Protein AF-A0A8T5R3A0-F1 (afdb_monomer)

Foldseek 3Di:
DQDDPDVVCVVVDDPLVSVLVVVVVPVVQLPDPLNVVLVVLNVVLVVLVVVLVVLVVLLVVLVVLVVVLVVVVVVPDCPPVNVVSVVVNVVSVVVNVVSVVVNVVSVVVSVVSSVVSVVSGVVVVVVVVVVVVVVVCVVVVVVVVVVVVVVVVVVVVVVVVVVVVVPD

Mean predicted aligned error: 14.63 Å

Sequence (168 aa):
MYPYTNWLKWIIKPRQKHLVDALERRPEAFRGKQGEVLQERLNGIDAMLKVRATLLVLLSFSLVAAIALWVVDFLGGFPTLAALIREVRNWTTGTAGVLSALYFFTLRTLRQLEIDALLLLPSHRSHWEALQGEGSRTTEDRRKEREREAQARHKARAAKKAGATFRS

Radius of gyration: 33.68 Å; Cα contacts (8 Å, |Δi|>4): 72; chains: 1; bounding box: 51×33×120 Å

Structure (mmCIF, N/CA/C/O backbone):
data_AF-A0A8T5R3A0-F1
#
_entry.id   AF-A0A8T5R3A0-F1
#
loop_
_atom_site.group_PDB
_atom_site.id
_atom_site.type_symbol
_atom_site.label_atom_id
_atom_site.label_alt_id
_atom_site.label_comp_id
_atom_site.label_asym_id
_atom_site.label_entity_id
_atom_site.label_seq_id
_atom_site.pdbx_PDB_ins_code
_atom_site.Cartn_x
_atom_site.Cartn_y
_atom_site.Cartn_z
_atom_site.occupancy
_atom_site.B_iso_or_equiv
_atom_site.auth_seq_id
_atom_site.auth_comp_id
_atom_site.auth_asym_id
_atom_site.auth_atom_id
_atom_site.pdbx_PDB_model_num
ATOM 1 N N . MET A 1 1 ? -8.865 -19.837 12.706 1.00 41.91 1 MET A N 1
ATOM 2 C CA . MET A 1 1 ? -8.244 -20.151 11.400 1.00 41.91 1 MET A CA 1
ATOM 3 C C . MET A 1 1 ? -8.363 -18.929 10.497 1.00 41.91 1 MET A C 1
ATOM 5 O O . MET A 1 1 ? -9.474 -18.458 10.290 1.00 41.91 1 MET A O 1
ATOM 9 N N . TYR A 1 2 ? -7.234 -18.359 10.060 1.00 39.88 2 TYR A N 1
ATOM 10 C CA . TYR A 1 2 ? -7.190 -17.207 9.140 1.00 39.88 2 TYR A CA 1
ATOM 11 C C . TYR A 1 2 ? -7.809 -17.579 7.771 1.00 39.88 2 TYR A C 1
ATOM 13 O O . TYR A 1 2 ? -7.771 -18.751 7.402 1.00 39.88 2 TYR A O 1
ATOM 21 N N . PRO A 1 3 ? -8.388 -16.641 6.997 1.00 52.72 3 PRO A N 1
ATOM 22 C CA . PRO A 1 3 ? -9.511 -16.943 6.105 1.00 52.72 3 PRO A CA 1
ATOM 23 C C . PRO A 1 3 ? -9.156 -17.531 4.725 1.00 52.72 3 PRO A C 1
ATOM 25 O O . PRO A 1 3 ? -9.967 -17.417 3.798 1.00 52.72 3 PRO A O 1
ATOM 28 N N . TYR A 1 4 ? -7.977 -18.134 4.551 1.00 52.72 4 TYR A N 1
ATOM 29 C CA . TYR A 1 4 ? -7.505 -18.591 3.242 1.00 52.72 4 TYR A CA 1
ATOM 30 C C . TYR A 1 4 ? -7.073 -20.050 3.257 1.00 52.72 4 TYR A C 1
ATOM 32 O O . TYR A 1 4 ? -6.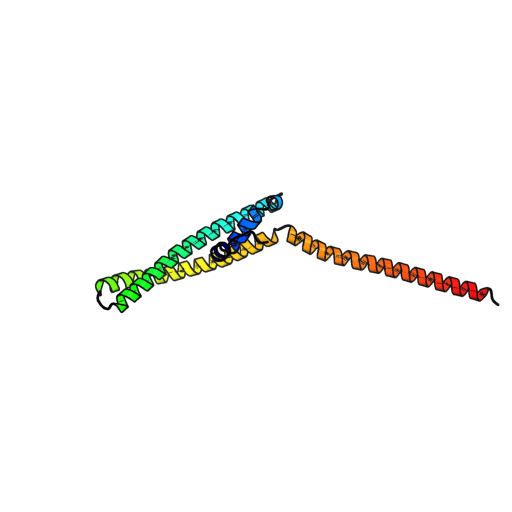138 -20.435 3.946 1.00 52.72 4 TYR A O 1
ATOM 40 N N . THR A 1 5 ? -7.734 -20.838 2.417 1.00 55.12 5 THR A N 1
ATOM 41 C CA . THR A 1 5 ? -7.466 -22.256 2.158 1.00 55.12 5 THR A CA 1
ATOM 42 C C . THR A 1 5 ? -6.182 -22.514 1.362 1.00 55.12 5 THR A C 1
ATOM 44 O O . THR A 1 5 ? -5.821 -23.668 1.172 1.00 55.12 5 THR A O 1
ATOM 47 N N . ASN A 1 6 ? -5.484 -21.478 0.874 1.00 60.72 6 ASN A N 1
ATOM 48 C CA . ASN A 1 6 ? -4.343 -21.641 -0.027 1.00 60.72 6 ASN A CA 1
ATOM 49 C C . ASN A 1 6 ? -3.211 -20.648 0.301 1.00 60.72 6 ASN A C 1
ATOM 51 O O . ASN A 1 6 ? -3.403 -19.431 0.230 1.00 60.72 6 ASN A O 1
ATOM 55 N N . TRP A 1 7 ? -2.036 -21.176 0.654 1.00 65.81 7 TRP A N 1
ATOM 56 C CA . TRP A 1 7 ? -0.863 -20.425 1.125 1.00 65.81 7 TRP A CA 1
ATOM 57 C C . TRP A 1 7 ? -0.328 -19.420 0.090 1.00 65.81 7 TRP A C 1
ATOM 59 O O . TRP A 1 7 ? 0.086 -18.320 0.450 1.00 65.81 7 TRP A O 1
ATOM 69 N N . LEU A 1 8 ? -0.433 -19.737 -1.206 1.00 68.00 8 LEU A N 1
ATOM 70 C CA . LEU A 1 8 ? -0.025 -18.845 -2.299 1.00 68.00 8 LEU A CA 1
ATOM 71 C C . LEU A 1 8 ? -0.811 -17.530 -2.304 1.00 68.00 8 LEU A C 1
ATOM 73 O O . LEU A 1 8 ? -0.238 -16.455 -2.471 1.00 68.00 8 LEU A O 1
ATOM 77 N N . LYS A 1 9 ? -2.126 -17.591 -2.054 1.00 63.12 9 LYS A N 1
ATOM 78 C CA . LYS A 1 9 ? -2.958 -16.381 -1.949 1.00 63.12 9 LYS A CA 1
ATOM 79 C C . LYS A 1 9 ? -2.549 -15.518 -0.759 1.00 63.12 9 LYS A C 1
ATOM 81 O O . LYS A 1 9 ? -2.808 -14.319 -0.774 1.00 63.12 9 LYS A O 1
ATOM 86 N N . TRP A 1 10 ? -1.920 -16.113 0.253 1.00 62.06 10 TRP A N 1
ATOM 87 C CA . TRP A 1 10 ? -1.426 -15.398 1.421 1.00 62.06 10 TRP A CA 1
ATOM 88 C C . TRP A 1 10 ? -0.177 -14.575 1.105 1.00 62.06 10 TRP A C 1
ATOM 90 O O . TRP A 1 10 ? -0.107 -13.418 1.507 1.00 62.06 10 TRP A O 1
ATOM 100 N N . ILE A 1 11 ? 0.747 -15.137 0.321 1.00 65.50 11 ILE A N 1
ATOM 101 C CA . ILE A 1 11 ? 1.991 -14.468 -0.092 1.00 65.50 11 ILE A CA 1
ATOM 102 C C . ILE A 1 11 ? 1.723 -13.368 -1.120 1.00 65.50 11 ILE A C 1
ATOM 104 O O . ILE A 1 11 ? 2.308 -12.291 -1.045 1.00 65.50 11 ILE A O 1
ATOM 108 N N . ILE A 1 12 ? 0.829 -13.628 -2.076 1.00 70.69 12 ILE A N 1
ATOM 109 C CA . ILE A 1 12 ? 0.562 -12.694 -3.177 1.00 70.69 12 ILE A CA 1
ATOM 110 C C . ILE A 1 12 ? -0.252 -11.484 -2.694 1.00 70.69 12 ILE A C 1
ATOM 112 O O . ILE A 1 12 ? -0.078 -10.373 -3.196 1.00 70.69 12 ILE A O 1
ATOM 116 N N . LYS A 1 13 ? -1.150 -11.669 -1.716 1.00 75.69 13 LYS A N 1
ATOM 117 C CA . LYS A 1 13 ? -1.975 -10.571 -1.205 1.00 75.69 13 LYS A CA 1
ATOM 118 C C . LYS A 1 13 ? -1.224 -9.747 -0.149 1.00 75.69 13 LYS A C 1
ATOM 120 O O . LYS A 1 13 ? -0.707 -10.312 0.815 1.00 75.69 13 LYS A O 1
ATOM 125 N N . PRO A 1 14 ? -1.244 -8.406 -0.247 1.00 78.62 14 PRO A N 1
ATOM 126 C CA . PRO A 1 14 ? -0.722 -7.535 0.799 1.00 78.62 14 PRO A CA 1
ATOM 127 C C . PRO A 1 14 ? -1.417 -7.773 2.143 1.00 78.62 14 PRO A C 1
ATOM 129 O O . PRO A 1 14 ? -2.635 -7.951 2.192 1.00 78.62 14 PRO A O 1
ATOM 132 N N . ARG A 1 15 ? -0.662 -7.670 3.245 1.00 78.81 15 ARG A N 1
ATOM 133 C CA . ARG A 1 15 ? -1.172 -7.755 4.627 1.00 78.81 15 ARG A CA 1
ATOM 134 C C . ARG A 1 15 ? -2.428 -6.909 4.860 1.00 78.81 15 ARG A C 1
ATOM 136 O O . ARG A 1 15 ? -3.381 -7.386 5.465 1.00 78.81 15 ARG A O 1
ATOM 143 N N . GLN A 1 16 ? -2.462 -5.690 4.330 1.00 82.12 16 GLN A N 1
ATOM 144 C CA . GLN A 1 16 ? -3.600 -4.784 4.489 1.00 82.12 16 GLN A CA 1
ATOM 145 C C . GLN A 1 16 ? -4.862 -5.301 3.787 1.00 82.12 16 GLN A C 1
ATOM 147 O O . GLN A 1 16 ? -5.961 -5.118 4.300 1.00 82.12 16 GLN A O 1
ATOM 152 N N . LYS A 1 17 ? -4.725 -6.006 2.654 1.00 82.25 17 LYS A N 1
ATOM 153 C CA . LYS A 1 17 ? -5.873 -6.620 1.973 1.00 82.25 17 LYS A CA 1
ATOM 154 C C . LYS A 1 17 ? -6.430 -7.791 2.779 1.00 82.25 17 LYS A C 1
ATOM 156 O O . LYS A 1 17 ? -7.638 -7.976 2.827 1.00 82.25 17 LYS A O 1
ATOM 161 N N . HIS A 1 18 ? -5.567 -8.535 3.476 1.00 80.94 18 HIS A N 1
ATOM 162 C CA . HIS A 1 18 ? -6.015 -9.572 4.412 1.00 80.94 18 HIS A CA 1
ATOM 163 C C . HIS A 1 18 ? -6.839 -8.996 5.564 1.00 80.94 18 HIS A C 1
ATOM 165 O O . HIS A 1 18 ? -7.808 -9.630 5.970 1.00 80.94 18 HIS A O 1
ATOM 171 N N . LEU A 1 19 ? -6.481 -7.807 6.062 1.00 80.44 19 LEU A N 1
ATOM 172 C CA . LEU A 1 19 ? -7.255 -7.109 7.090 1.00 80.44 19 LEU A CA 1
ATOM 173 C C . LEU A 1 19 ? -8.634 -6.688 6.566 1.00 80.44 19 LEU A C 1
ATOM 175 O O . LEU A 1 19 ? -9.635 -6.995 7.207 1.00 80.44 19 LEU A O 1
ATOM 179 N N . VAL A 1 20 ? -8.688 -6.045 5.394 1.00 84.12 20 VAL A N 1
ATOM 180 C CA . VAL A 1 20 ? -9.951 -5.630 4.754 1.00 84.12 20 VAL A CA 1
ATOM 181 C C . VAL A 1 20 ? -10.867 -6.837 4.546 1.00 84.12 20 VAL A C 1
ATOM 183 O O . VAL A 1 20 ? -11.979 -6.860 5.066 1.00 84.12 20 VAL A O 1
ATOM 186 N N . ASP A 1 21 ? -10.362 -7.892 3.902 1.00 82.12 21 ASP A N 1
ATOM 187 C CA . ASP A 1 21 ? -11.144 -9.093 3.592 1.00 82.12 21 ASP A CA 1
ATOM 188 C C . ASP A 1 21 ? -11.597 -9.846 4.868 1.00 82.12 21 ASP A C 1
ATOM 190 O O . ASP A 1 21 ? -12.585 -10.583 4.845 1.00 82.12 21 ASP A O 1
ATOM 194 N N . ALA A 1 22 ? -10.874 -9.712 5.989 1.00 78.88 22 ALA A N 1
ATOM 195 C CA . ALA A 1 22 ? -11.266 -10.291 7.275 1.00 78.88 22 ALA A CA 1
ATOM 196 C C . ALA A 1 22 ? -12.365 -9.478 7.974 1.00 78.88 22 ALA A C 1
ATOM 198 O O . ALA A 1 22 ? -13.224 -10.065 8.637 1.00 78.88 22 ALA A O 1
ATOM 199 N N . LEU A 1 23 ? -12.342 -8.152 7.826 1.00 78.81 23 LEU A N 1
ATOM 200 C CA . LEU A 1 23 ? -13.324 -7.248 8.418 1.00 78.81 23 LEU A CA 1
ATOM 201 C C . LEU A 1 23 ? -14.630 -7.222 7.629 1.00 78.81 23 LEU A C 1
ATOM 203 O O . LEU A 1 23 ? -15.685 -7.298 8.246 1.00 78.81 23 LEU A O 1
ATOM 207 N N . GLU A 1 24 ? -14.582 -7.257 6.296 1.00 80.44 24 GLU A N 1
ATOM 208 C CA . GLU A 1 24 ? -15.777 -7.381 5.443 1.00 80.44 24 GLU A CA 1
ATOM 209 C C . GLU A 1 24 ? -16.622 -8.622 5.781 1.00 80.44 24 GLU A C 1
ATOM 211 O O . GLU A 1 24 ? -17.847 -8.592 5.696 1.00 80.44 24 GLU A O 1
ATOM 216 N N . ARG A 1 25 ? -15.993 -9.713 6.241 1.00 79.75 25 ARG A N 1
ATOM 217 C CA . ARG A 1 25 ? -16.695 -10.938 6.674 1.00 79.75 25 ARG A CA 1
ATOM 218 C C . ARG A 1 25 ? -17.390 -10.811 8.033 1.00 79.75 25 ARG A C 1
ATOM 220 O O . ARG A 1 25 ? -18.053 -11.754 8.458 1.00 79.75 25 ARG A O 1
ATOM 227 N N . ARG A 1 26 ? -17.223 -9.690 8.740 1.00 75.44 26 ARG A N 1
ATOM 228 C CA . ARG A 1 26 ? -17.815 -9.421 10.056 1.00 75.44 26 ARG A CA 1
ATOM 229 C C . ARG A 1 26 ? -18.686 -8.161 9.989 1.00 75.44 26 ARG A C 1
ATOM 231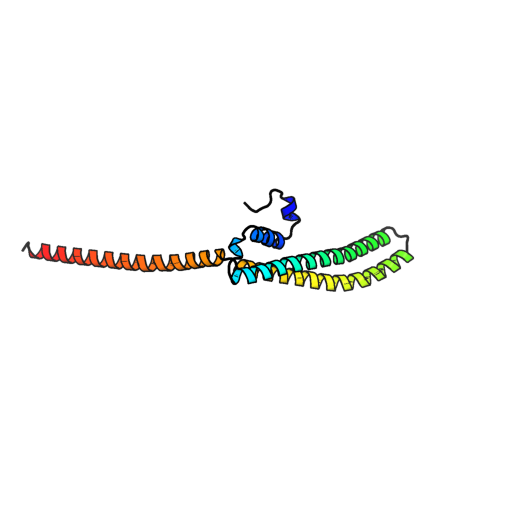 O O . ARG A 1 26 ? -18.275 -7.120 10.499 1.00 75.44 26 ARG A O 1
ATOM 238 N N . PRO A 1 27 ? -19.907 -8.243 9.427 1.00 71.50 27 PRO A N 1
ATOM 239 C CA . PRO A 1 27 ? -20.797 -7.085 9.280 1.00 71.50 27 PRO A CA 1
ATOM 240 C C . PRO A 1 27 ? -21.147 -6.419 10.622 1.00 71.50 27 PRO A C 1
ATOM 242 O O . PRO A 1 27 ? -21.457 -5.234 10.678 1.00 71.50 27 PRO A O 1
ATOM 245 N N . GLU A 1 28 ? -21.046 -7.159 11.726 1.00 74.44 28 GLU A N 1
ATOM 246 C CA . GLU A 1 28 ? -21.285 -6.651 13.079 1.00 74.44 28 GLU A CA 1
ATOM 247 C C . GLU A 1 28 ? -20.252 -5.609 13.533 1.00 74.44 28 GLU A C 1
ATOM 249 O O . GLU A 1 28 ? -20.579 -4.747 14.345 1.00 74.44 28 GLU A O 1
ATOM 254 N N . ALA A 1 29 ? -19.036 -5.630 12.968 1.00 67.88 29 ALA A N 1
ATOM 255 C CA . ALA A 1 29 ? -17.992 -4.644 13.252 1.00 67.88 29 ALA A CA 1
ATOM 256 C C . ALA A 1 29 ? -18.311 -3.244 12.691 1.00 67.88 29 ALA A C 1
ATOM 258 O O . ALA A 1 29 ? -17.679 -2.272 13.096 1.00 67.88 29 ALA A O 1
ATOM 259 N N . PHE A 1 30 ? -19.294 -3.134 11.789 1.00 72.88 30 PHE A N 1
ATOM 260 C CA . PHE A 1 30 ? -19.688 -1.883 11.134 1.00 72.88 30 PHE A CA 1
ATOM 261 C C . PHE A 1 30 ? -20.962 -1.249 11.715 1.00 72.88 30 PHE A C 1
ATOM 263 O O . PHE A 1 30 ? -21.490 -0.298 11.145 1.00 72.88 30 PHE A O 1
ATOM 270 N N . ARG A 1 31 ? -21.490 -1.743 12.843 1.00 72.88 31 ARG A N 1
ATOM 271 C CA . ARG A 1 31 ? -22.699 -1.164 13.456 1.00 72.88 31 ARG A CA 1
ATOM 272 C C . ARG A 1 31 ? -22.376 0.089 14.284 1.00 72.88 31 ARG A C 1
ATOM 274 O O . ARG A 1 31 ? -21.510 0.065 15.154 1.00 72.88 31 ARG A O 1
ATOM 281 N N . GLY A 1 32 ? -23.136 1.164 14.061 1.00 77.38 32 GLY A N 1
ATOM 282 C CA . GLY A 1 32 ? -23.037 2.436 14.793 1.00 77.38 32 GLY A CA 1
ATOM 283 C C . GLY A 1 32 ? -22.019 3.425 14.206 1.00 77.38 32 GLY A C 1
ATOM 284 O O . GLY A 1 32 ? -21.336 3.126 13.233 1.00 77.38 32 GLY A O 1
ATOM 285 N N . LYS A 1 33 ? -21.883 4.610 14.825 1.00 77.25 33 LYS A N 1
ATOM 286 C CA . LYS A 1 33 ? -21.019 5.710 14.332 1.00 77.25 33 LYS A CA 1
ATOM 287 C C . LYS A 1 33 ? -19.544 5.320 14.145 1.00 77.25 33 LYS A C 1
ATOM 289 O O . LYS A 1 33 ? -18.863 5.866 13.289 1.00 77.25 33 LYS A O 1
ATOM 294 N N . GLN A 1 34 ? -19.036 4.380 14.944 1.00 76.50 34 GLN A N 1
ATOM 295 C CA . GLN A 1 34 ? -17.660 3.878 14.807 1.00 76.50 34 GLN A CA 1
ATOM 296 C C . GLN A 1 34 ? -17.485 2.982 13.574 1.00 76.50 34 GLN A C 1
ATOM 298 O O . GLN A 1 34 ? -16.404 2.953 12.990 1.00 76.50 34 GLN A O 1
ATOM 303 N N . GLY A 1 35 ? -18.549 2.291 13.158 1.00 79.88 35 GLY A N 1
ATOM 304 C CA . GLY A 1 35 ? -18.559 1.455 11.966 1.00 79.88 35 GLY A CA 1
ATOM 305 C C . GLY A 1 35 ? -18.454 2.256 10.672 1.00 79.88 35 GLY A C 1
ATOM 306 O O . GLY A 1 35 ? -17.717 1.852 9.778 1.00 79.88 35 GLY A O 1
ATOM 307 N N . GLU A 1 36 ? -19.101 3.423 10.603 1.00 82.31 36 GLU A N 1
ATOM 308 C CA . GLU A 1 36 ? -18.986 4.347 9.461 1.00 82.31 36 GLU A CA 1
ATOM 309 C C . GLU A 1 36 ? -17.540 4.836 9.283 1.00 82.31 36 GLU A C 1
ATOM 311 O O . GLU A 1 36 ? -16.980 4.749 8.190 1.00 82.31 36 GLU A O 1
ATOM 316 N N . VAL A 1 37 ? -16.892 5.257 10.378 1.00 83.94 37 VAL A N 1
ATOM 317 C CA . VAL A 1 37 ? -15.479 5.680 10.361 1.00 83.94 37 VAL A CA 1
ATOM 318 C C . VAL A 1 37 ? -14.563 4.514 9.981 1.00 83.94 37 VAL A C 1
ATOM 320 O O . VAL A 1 37 ? -13.640 4.684 9.184 1.00 83.94 37 VAL A O 1
ATOM 323 N N . LEU A 1 38 ? -14.812 3.314 10.514 1.00 84.69 38 LEU A N 1
ATOM 324 C CA . LEU A 1 38 ? -14.053 2.117 10.152 1.00 84.69 38 LEU A CA 1
ATOM 325 C C . LEU A 1 38 ? -14.192 1.806 8.655 1.00 84.69 38 LEU A C 1
ATOM 327 O O . LEU A 1 38 ? -13.193 1.524 7.997 1.00 84.69 38 LEU A O 1
ATOM 331 N N . GLN A 1 39 ? -15.400 1.904 8.101 1.00 86.12 39 GLN A N 1
ATOM 332 C CA . GLN A 1 39 ? -15.656 1.675 6.682 1.00 86.12 39 GLN A CA 1
ATOM 333 C C . GLN A 1 39 ? -14.931 2.696 5.796 1.00 86.12 39 GLN A C 1
ATOM 335 O O . GLN A 1 39 ? -14.299 2.311 4.813 1.00 86.12 39 GLN A O 1
ATOM 340 N N . GLU A 1 40 ? -14.937 3.977 6.169 1.00 86.94 40 GLU A N 1
ATOM 341 C CA . GLU A 1 40 ? -14.175 5.014 5.466 1.00 86.94 40 GLU A CA 1
ATOM 342 C C . GLU A 1 40 ? -12.665 4.716 5.478 1.00 86.94 40 GLU A C 1
ATOM 344 O O . GLU A 1 40 ? -11.987 4.829 4.452 1.00 86.94 40 GLU A O 1
ATOM 349 N N . ARG A 1 41 ? -12.130 4.246 6.613 1.00 86.00 41 ARG A N 1
ATOM 350 C CA . ARG A 1 41 ? -10.720 3.840 6.725 1.00 86.00 41 ARG A CA 1
ATOM 351 C C . ARG A 1 41 ? -10.394 2.621 5.863 1.00 86.00 41 ARG A C 1
ATOM 353 O O . ARG A 1 41 ? -9.357 2.630 5.202 1.00 86.00 41 ARG A O 1
ATOM 360 N N . LEU A 1 42 ? -11.264 1.610 5.809 1.00 87.00 42 LEU A N 1
ATOM 361 C CA . LEU A 1 42 ? -11.068 0.447 4.930 1.00 87.00 42 LEU A CA 1
ATOM 362 C C . LEU A 1 42 ? -11.118 0.828 3.447 1.00 87.00 42 LEU A C 1
ATOM 364 O O . LEU A 1 42 ? -10.275 0.364 2.678 1.00 87.00 42 LEU A O 1
ATOM 368 N N . ASN A 1 43 ? -12.023 1.728 3.058 1.00 88.50 43 ASN A N 1
ATOM 369 C CA . ASN A 1 43 ? -12.062 2.277 1.702 1.00 88.50 43 ASN A CA 1
ATOM 370 C C . ASN A 1 43 ? -10.766 3.031 1.369 1.00 88.50 43 ASN A C 1
ATOM 372 O O . ASN A 1 43 ? -10.212 2.868 0.280 1.00 88.50 43 ASN A O 1
ATOM 376 N N . GLY A 1 44 ? -10.235 3.799 2.327 1.00 87.75 44 GLY A N 1
ATOM 377 C CA . GLY A 1 44 ? -8.931 4.452 2.208 1.00 87.75 44 GLY A CA 1
ATOM 378 C C . GLY A 1 44 ? -7.779 3.458 2.023 1.00 87.75 44 GLY A C 1
ATOM 379 O O . GLY A 1 44 ? -6.907 3.675 1.180 1.00 87.75 44 GLY A O 1
ATOM 380 N N . ILE A 1 45 ? -7.792 2.336 2.751 1.00 88.62 45 ILE A N 1
ATOM 381 C CA . ILE A 1 45 ? -6.814 1.251 2.578 1.00 88.62 45 ILE A CA 1
ATOM 382 C C . ILE A 1 45 ? -6.918 0.646 1.173 1.00 88.62 45 ILE A C 1
ATOM 384 O O . ILE A 1 45 ? -5.891 0.488 0.513 1.00 88.62 45 ILE A O 1
ATOM 388 N N . ASP A 1 46 ? -8.122 0.332 0.686 1.00 88.19 46 ASP A N 1
ATOM 389 C CA . ASP A 1 46 ? -8.308 -0.261 -0.646 1.00 88.19 46 ASP A CA 1
ATOM 390 C C . ASP A 1 46 ? -7.864 0.697 -1.766 1.00 88.19 46 ASP A C 1
ATOM 392 O O . ASP A 1 46 ? -7.163 0.291 -2.698 1.00 88.19 46 ASP A O 1
ATOM 396 N N . ALA A 1 47 ? -8.173 1.991 -1.640 1.00 89.50 47 ALA A N 1
ATOM 397 C CA . ALA A 1 47 ? -7.694 3.024 -2.557 1.00 89.50 47 ALA A CA 1
ATOM 398 C C . ALA A 1 47 ? -6.159 3.118 -2.564 1.00 89.50 47 ALA A C 1
ATOM 400 O O . ALA A 1 47 ? -5.535 3.097 -3.626 1.00 89.50 47 ALA A O 1
ATOM 401 N N . MET A 1 48 ? -5.526 3.145 -1.390 1.00 89.25 48 MET A N 1
ATOM 402 C CA . MET A 1 48 ? -4.066 3.215 -1.281 1.00 89.25 48 MET A CA 1
ATOM 403 C C . MET A 1 48 ? -3.373 1.936 -1.766 1.00 89.25 48 MET A C 1
ATOM 405 O O . MET A 1 48 ? -2.266 2.002 -2.299 1.00 89.25 48 MET A O 1
ATOM 409 N N . LEU A 1 49 ? -4.018 0.772 -1.650 1.00 87.69 49 LEU A N 1
ATOM 410 C CA . LEU A 1 49 ? -3.526 -0.468 -2.251 1.00 87.69 49 LEU A CA 1
ATOM 411 C C . LEU A 1 49 ? -3.538 -0.406 -3.783 1.00 87.69 49 LEU A C 1
ATOM 413 O O . LEU A 1 49 ? -2.581 -0.871 -4.403 1.00 87.69 49 LEU A O 1
ATOM 417 N N . LYS A 1 50 ? -4.561 0.210 -4.392 1.00 89.69 50 LYS A N 1
ATOM 418 C CA . LYS A 1 50 ? -4.595 0.461 -5.845 1.00 89.69 50 LYS A CA 1
ATOM 419 C C . LYS A 1 50 ? -3.479 1.415 -6.261 1.00 89.69 50 LYS A C 1
ATOM 421 O O . LYS A 1 50 ? -2.732 1.095 -7.178 1.00 89.69 50 LYS A O 1
ATOM 426 N N . VAL A 1 51 ? -3.292 2.520 -5.533 1.00 90.06 51 VAL A N 1
ATOM 427 C CA . VAL A 1 51 ? -2.179 3.461 -5.769 1.00 90.06 51 VAL A CA 1
ATOM 428 C C . VAL A 1 51 ? -0.831 2.745 -5.683 1.00 90.06 51 VAL A C 1
ATOM 430 O O . VAL A 1 51 ? -0.003 2.877 -6.582 1.00 90.06 51 VAL A O 1
ATOM 433 N N . ARG A 1 52 ? -0.623 1.922 -4.648 1.00 88.31 52 ARG A N 1
ATOM 434 C CA . ARG A 1 52 ? 0.595 1.119 -4.489 1.00 88.31 52 ARG A CA 1
ATOM 435 C C . ARG A 1 52 ? 0.827 0.185 -5.680 1.00 88.31 52 ARG A C 1
ATOM 437 O O . ARG A 1 52 ? 1.961 0.078 -6.142 1.00 88.31 52 ARG A O 1
ATOM 444 N N . ALA A 1 53 ? -0.214 -0.499 -6.154 1.00 87.38 53 ALA A N 1
ATOM 445 C CA . ALA A 1 53 ? -0.116 -1.388 -7.310 1.00 87.38 53 ALA A CA 1
ATOM 446 C C . ALA A 1 53 ? 0.269 -0.612 -8.578 1.00 87.38 53 ALA A C 1
ATOM 448 O O . ALA A 1 53 ? 1.190 -1.021 -9.281 1.00 87.38 53 ALA A O 1
ATOM 449 N N . THR A 1 54 ? -0.352 0.545 -8.820 1.00 88.44 54 THR A N 1
ATOM 450 C CA . THR A 1 54 ? -0.003 1.428 -9.942 1.00 88.44 54 THR A CA 1
ATOM 451 C C . THR A 1 54 ? 1.453 1.889 -9.865 1.00 88.44 54 THR A C 1
ATOM 453 O O . THR A 1 54 ? 2.173 1.805 -10.856 1.00 88.44 54 THR A O 1
ATOM 456 N N . LEU A 1 55 ? 1.927 2.308 -8.686 1.00 87.88 55 LEU A N 1
ATOM 457 C CA . LEU A 1 55 ? 3.324 2.706 -8.489 1.00 87.88 55 LEU A CA 1
ATOM 458 C C . LEU A 1 55 ? 4.302 1.553 -8.750 1.00 87.88 55 LEU A C 1
ATOM 460 O O . LEU A 1 55 ? 5.338 1.772 -9.370 1.00 87.88 55 LEU A O 1
ATOM 464 N N . LEU A 1 56 ? 3.974 0.325 -8.332 1.00 87.06 56 LEU A N 1
ATOM 465 C CA . LEU A 1 56 ? 4.793 -0.858 -8.628 1.00 87.06 56 LEU A CA 1
ATOM 466 C C . LEU A 1 56 ? 4.869 -1.150 -10.125 1.00 87.06 56 LEU A C 1
ATOM 468 O O . LEU A 1 56 ? 5.948 -1.465 -10.623 1.00 87.06 56 LEU A O 1
ATOM 472 N N . VAL A 1 57 ? 3.751 -1.029 -10.842 1.00 87.38 57 VAL A N 1
ATOM 473 C CA . VAL A 1 57 ? 3.726 -1.194 -12.301 1.00 87.38 57 VAL A CA 1
ATOM 474 C C . VAL A 1 57 ? 4.627 -0.151 -12.963 1.00 87.38 57 VAL A C 1
ATOM 476 O O . VAL A 1 57 ? 5.483 -0.512 -13.767 1.00 87.38 57 VAL A O 1
ATOM 479 N N . LEU A 1 58 ? 4.515 1.121 -12.565 1.00 85.69 58 LEU A N 1
ATOM 480 C CA . LEU A 1 58 ? 5.364 2.198 -13.086 1.00 85.69 58 LEU A CA 1
ATOM 481 C C . LEU A 1 58 ? 6.854 1.969 -12.786 1.00 85.69 58 LEU A C 1
ATOM 483 O O . LEU A 1 58 ? 7.684 2.089 -13.683 1.00 85.69 58 LEU A O 1
ATOM 487 N N . LEU A 1 59 ? 7.201 1.570 -11.559 1.00 85.19 59 LEU A N 1
ATOM 488 C CA . LEU A 1 59 ? 8.581 1.237 -11.181 1.00 85.19 59 LEU A CA 1
ATOM 489 C C . LEU A 1 59 ? 9.127 0.026 -11.951 1.00 85.19 59 LEU A C 1
ATOM 491 O O . LEU A 1 59 ? 10.316 -0.018 -12.271 1.00 85.19 59 LEU A O 1
ATOM 495 N N . SER A 1 60 ? 8.269 -0.940 -12.284 1.00 86.06 60 SER A N 1
ATOM 496 C CA . SER A 1 60 ? 8.664 -2.119 -13.061 1.00 86.06 60 SER A CA 1
ATOM 497 C C . SER A 1 60 ? 9.092 -1.746 -14.481 1.00 86.06 60 SER A C 1
ATOM 499 O O . SER A 1 60 ? 10.035 -2.343 -14.991 1.00 86.06 60 SER A O 1
ATOM 501 N N . PHE A 1 61 ? 8.487 -0.724 -15.102 1.00 81.75 61 PHE A N 1
ATOM 502 C CA . PHE A 1 61 ? 8.944 -0.225 -16.405 1.00 81.75 61 PHE A CA 1
ATOM 503 C C . PHE A 1 61 ? 10.372 0.329 -16.344 1.00 81.75 61 PHE A C 1
ATOM 505 O O . PHE A 1 61 ? 11.181 0.011 -17.215 1.00 81.75 61 PHE A O 1
ATOM 512 N N . SER A 1 62 ? 10.713 1.089 -15.297 1.00 78.00 62 SER A N 1
ATOM 513 C CA . SER A 1 62 ? 12.084 1.578 -15.093 1.00 78.00 62 SER A CA 1
ATOM 514 C C . SER A 1 62 ? 13.080 0.427 -14.924 1.00 78.00 62 SER A C 1
ATOM 516 O O . SER A 1 62 ? 14.178 0.473 -15.478 1.00 78.00 62 SER A O 1
ATOM 518 N N . LEU A 1 63 ? 12.695 -0.630 -14.200 1.00 81.75 63 LEU A N 1
ATOM 519 C CA . LEU A 1 63 ? 13.529 -1.823 -14.040 1.00 81.75 63 LEU A CA 1
ATOM 520 C C . LEU A 1 63 ? 13.738 -2.556 -15.372 1.00 81.75 63 LEU A C 1
ATOM 522 O O . LEU A 1 63 ? 14.867 -2.913 -15.701 1.00 81.75 63 LEU A O 1
ATOM 526 N N . VAL A 1 64 ? 12.675 -2.750 -16.158 1.00 83.81 64 VAL A N 1
ATOM 527 C CA . VAL A 1 64 ? 12.759 -3.386 -17.483 1.00 83.81 64 VAL A CA 1
ATOM 528 C C . VAL A 1 64 ? 13.657 -2.577 -18.419 1.00 83.81 64 VAL A C 1
ATOM 530 O O . VAL A 1 64 ? 14.498 -3.162 -19.096 1.00 83.81 64 VAL A O 1
ATOM 533 N N . ALA A 1 65 ? 13.552 -1.245 -18.415 1.00 78.44 65 ALA A N 1
ATOM 534 C CA . ALA A 1 65 ? 14.433 -0.378 -19.197 1.00 78.44 65 ALA A CA 1
ATOM 535 C C . ALA A 1 65 ? 15.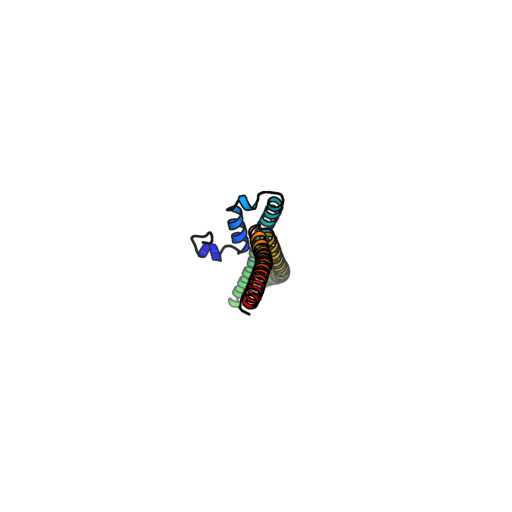908 -0.508 -18.770 1.00 78.44 65 ALA A C 1
ATOM 537 O O . ALA A 1 65 ? 16.795 -0.573 -19.621 1.00 78.44 65 ALA A O 1
ATOM 538 N N . ALA A 1 66 ? 16.178 -0.607 -17.463 1.00 79.12 66 ALA A N 1
ATOM 539 C CA . ALA A 1 66 ? 17.528 -0.822 -16.946 1.00 79.12 66 ALA A CA 1
ATOM 540 C C . ALA A 1 66 ? 18.106 -2.187 -17.365 1.00 79.12 66 ALA A C 1
ATOM 542 O O . ALA A 1 66 ? 19.264 -2.259 -17.776 1.00 79.12 66 ALA A O 1
ATOM 543 N N . ILE A 1 67 ? 17.298 -3.253 -17.315 1.00 84.19 67 ILE A N 1
ATOM 544 C CA . ILE A 1 67 ? 17.694 -4.592 -17.778 1.00 84.19 67 ILE A CA 1
ATOM 545 C C . ILE A 1 67 ? 17.942 -4.583 -19.289 1.00 84.19 67 ILE A C 1
ATOM 547 O O . ILE A 1 67 ? 18.947 -5.122 -19.742 1.00 84.19 67 ILE A O 1
ATOM 551 N N . ALA A 1 68 ? 17.070 -3.942 -20.071 1.00 81.81 68 ALA A N 1
ATOM 552 C CA . ALA A 1 68 ? 17.238 -3.826 -21.517 1.00 81.81 68 ALA A CA 1
ATOM 553 C C . ALA A 1 68 ? 18.550 -3.115 -21.882 1.00 81.81 68 ALA A C 1
ATOM 555 O O . ALA A 1 68 ? 19.257 -3.576 -22.775 1.00 81.81 68 ALA A O 1
ATOM 556 N N . LEU A 1 69 ? 18.918 -2.048 -21.158 1.00 76.69 69 LEU A N 1
ATOM 557 C CA . LEU A 1 69 ? 20.214 -1.392 -21.347 1.00 76.69 69 LEU A CA 1
ATOM 558 C C . LEU A 1 69 ? 21.372 -2.343 -21.058 1.00 76.69 69 LEU A C 1
ATOM 560 O O . LEU A 1 69 ? 22.292 -2.435 -21.861 1.00 76.69 69 LEU A O 1
ATOM 564 N N . TRP A 1 70 ? 21.308 -3.057 -19.933 1.00 82.50 70 TRP A N 1
ATOM 565 C CA . TRP A 1 70 ? 22.346 -4.008 -19.548 1.00 82.50 70 TRP A CA 1
ATOM 566 C C . TRP A 1 70 ? 22.539 -5.100 -20.609 1.00 82.50 70 TRP A C 1
ATOM 568 O O . TRP A 1 70 ? 23.671 -5.417 -20.958 1.00 82.50 70 TRP A O 1
ATOM 578 N N . VAL A 1 71 ? 21.447 -5.619 -21.184 1.00 84.06 71 VAL A N 1
ATOM 579 C CA . VAL A 1 71 ? 21.498 -6.599 -22.282 1.00 84.06 71 VAL A CA 1
ATOM 580 C C . VAL A 1 71 ? 22.130 -6.000 -23.542 1.00 84.06 71 VAL A C 1
ATOM 582 O O . VAL A 1 71 ? 22.949 -6.654 -24.183 1.00 84.06 71 VAL A O 1
ATOM 585 N N . VAL A 1 72 ? 21.783 -4.762 -23.900 1.00 81.81 72 VAL A N 1
ATOM 586 C CA . VAL A 1 72 ? 22.347 -4.085 -25.081 1.00 81.81 72 VAL A CA 1
ATOM 587 C C . VAL A 1 72 ? 23.834 -3.782 -24.906 1.00 81.81 72 VAL A C 1
ATOM 589 O O . VAL A 1 72 ? 24.605 -4.004 -25.840 1.00 81.81 72 VAL A O 1
ATOM 592 N N . ASP A 1 73 ? 24.244 -3.334 -23.717 1.00 79.31 73 ASP A N 1
ATOM 593 C CA . ASP A 1 73 ? 25.651 -3.114 -23.374 1.00 79.31 73 ASP A CA 1
ATOM 594 C C . ASP A 1 73 ? 26.434 -4.444 -23.388 1.00 79.31 73 ASP A C 1
ATOM 596 O O . ASP A 1 73 ? 27.563 -4.484 -23.875 1.00 79.31 73 ASP A O 1
ATOM 600 N N . PHE A 1 74 ? 25.831 -5.547 -22.923 1.00 82.88 74 PHE A N 1
ATOM 601 C CA . PHE A 1 74 ? 26.449 -6.880 -22.917 1.00 82.88 74 PHE A CA 1
ATOM 602 C C . PHE A 1 74 ? 26.633 -7.470 -24.324 1.00 82.88 74 PHE A C 1
ATOM 604 O O . PHE A 1 74 ? 27.656 -8.091 -24.603 1.00 82.88 74 PHE A O 1
ATOM 611 N N . LEU A 1 75 ? 25.660 -7.277 -25.220 1.00 82.25 75 LEU A N 1
ATOM 612 C CA . LEU A 1 75 ? 25.694 -7.829 -26.580 1.00 82.25 75 LEU A CA 1
ATOM 613 C C . LEU A 1 75 ? 26.599 -7.049 -27.546 1.00 82.25 75 LEU A C 1
ATOM 615 O O . LEU A 1 75 ? 26.854 -7.540 -28.642 1.00 82.25 75 LEU A O 1
ATOM 619 N N . GLY A 1 76 ? 27.085 -5.862 -27.161 1.00 67.94 76 GLY A N 1
ATOM 620 C CA . GLY A 1 76 ? 28.176 -5.168 -27.850 1.00 67.94 76 GLY A CA 1
ATOM 621 C C . GLY A 1 76 ? 27.980 -5.007 -29.363 1.00 67.94 76 GLY A C 1
ATOM 622 O O . GLY A 1 76 ? 28.832 -5.438 -30.133 1.00 67.94 76 GLY A O 1
ATOM 623 N N . GLY A 1 77 ? 26.861 -4.420 -29.808 1.00 67.00 77 GLY A N 1
ATOM 624 C CA . GLY A 1 77 ? 26.574 -4.336 -31.252 1.00 67.00 77 GLY A CA 1
ATOM 625 C C . GLY A 1 77 ? 25.630 -3.234 -31.739 1.00 67.00 77 GLY A C 1
ATOM 626 O O . GLY A 1 77 ? 25.433 -3.113 -32.945 1.00 67.00 77 GLY A O 1
ATOM 627 N N . PHE A 1 78 ? 25.050 -2.407 -30.859 1.00 77.19 78 PHE A N 1
ATOM 628 C CA . PHE A 1 78 ? 24.004 -1.451 -31.257 1.00 77.19 78 PHE A CA 1
ATOM 629 C C . PHE A 1 78 ? 24.208 -0.050 -30.652 1.00 77.19 78 PHE A C 1
ATOM 631 O O . PHE A 1 78 ? 23.500 0.323 -29.714 1.00 77.19 78 PHE A O 1
ATOM 638 N N . PRO A 1 79 ? 25.144 0.764 -31.178 1.00 73.69 79 PRO A N 1
ATOM 639 C CA . PRO A 1 79 ? 25.460 2.083 -30.617 1.00 73.69 79 PRO A CA 1
ATOM 640 C C . PRO A 1 79 ? 24.262 3.046 -30.634 1.00 73.69 79 PRO A C 1
ATOM 642 O O . PRO A 1 79 ? 24.033 3.770 -29.667 1.00 73.69 79 PRO A O 1
ATOM 645 N N . THR A 1 80 ? 23.441 3.007 -31.687 1.00 75.31 80 THR A N 1
ATOM 646 C CA . THR A 1 80 ? 22.228 3.831 -31.811 1.00 75.31 80 THR A CA 1
ATOM 647 C C . THR A 1 80 ? 21.152 3.429 -30.798 1.00 75.31 80 THR A C 1
ATOM 649 O O . THR A 1 80 ? 20.481 4.285 -30.225 1.00 75.31 80 THR A O 1
ATOM 652 N N . LEU A 1 81 ? 21.014 2.125 -30.535 1.00 74.69 81 LEU A N 1
ATOM 653 C CA . LEU A 1 81 ? 20.058 1.590 -29.563 1.00 74.69 81 LEU A CA 1
ATOM 654 C C . LEU A 1 81 ?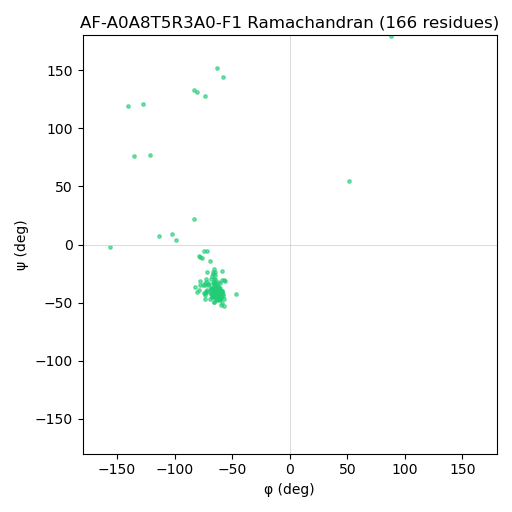 20.519 1.891 -28.128 1.00 74.69 81 LEU A C 1
ATOM 656 O O . LEU A 1 81 ? 19.717 2.303 -27.297 1.00 74.69 81 LEU A O 1
ATOM 660 N N . ALA A 1 82 ? 21.822 1.778 -27.855 1.00 70.31 82 ALA A N 1
ATOM 661 C CA . ALA A 1 82 ? 22.415 2.124 -26.565 1.00 70.31 82 ALA A CA 1
ATOM 662 C C . ALA A 1 82 ? 22.231 3.613 -26.217 1.00 70.31 82 ALA A C 1
ATOM 664 O O . ALA A 1 82 ? 21.935 3.940 -25.067 1.00 70.31 82 ALA A O 1
ATOM 665 N 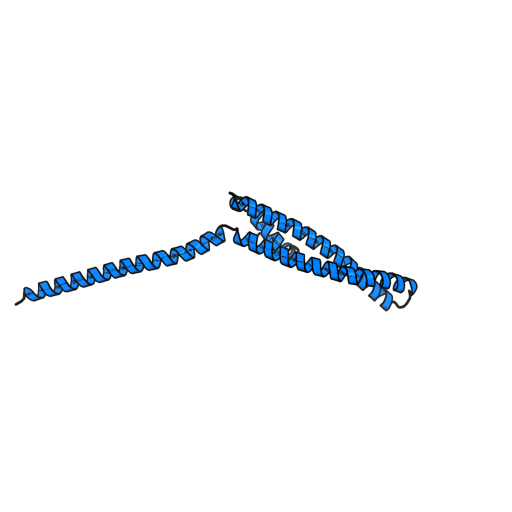N . ALA A 1 83 ? 22.355 4.516 -27.197 1.00 76.94 83 ALA A N 1
ATOM 666 C CA . ALA A 1 83 ? 22.104 5.945 -26.998 1.00 76.94 83 ALA A CA 1
ATOM 667 C C . ALA A 1 83 ? 20.636 6.225 -26.631 1.00 76.94 83 ALA A C 1
ATOM 669 O O . ALA A 1 83 ? 20.370 6.914 -25.646 1.00 76.94 83 ALA A O 1
ATOM 670 N N . LEU A 1 84 ? 19.687 5.627 -27.362 1.00 77.44 84 LEU A N 1
ATOM 671 C CA . LEU A 1 84 ? 18.254 5.784 -27.094 1.00 77.44 84 LEU A CA 1
ATOM 672 C C . LEU A 1 84 ? 17.878 5.249 -25.702 1.00 77.44 84 LEU A C 1
ATOM 674 O O . LEU A 1 84 ? 17.148 5.892 -24.950 1.00 77.44 84 LEU A O 1
ATOM 678 N N . ILE A 1 85 ? 18.419 4.086 -25.329 1.00 73.12 85 ILE A N 1
ATOM 679 C CA . ILE A 1 85 ? 18.135 3.460 -24.036 1.00 73.12 85 ILE A CA 1
ATOM 680 C C . ILE A 1 85 ? 18.801 4.230 -22.883 1.00 73.12 85 ILE A C 1
ATOM 682 O O . ILE A 1 85 ? 18.222 4.306 -21.801 1.00 73.12 85 ILE A O 1
ATOM 686 N N . ARG A 1 86 ? 19.971 4.855 -23.080 1.00 74.12 86 ARG A N 1
ATOM 687 C CA . ARG A 1 86 ? 20.575 5.741 -22.064 1.00 74.12 86 ARG A CA 1
ATOM 688 C C . ARG A 1 86 ? 19.721 6.969 -21.781 1.00 74.12 86 ARG A C 1
ATOM 690 O O . ARG A 1 86 ? 19.568 7.322 -20.614 1.00 74.12 86 ARG A O 1
ATOM 697 N N . GLU A 1 87 ? 19.138 7.575 -22.808 1.00 77.06 87 GLU A N 1
ATOM 698 C CA . GLU A 1 87 ? 18.232 8.713 -22.628 1.00 77.06 87 GLU A CA 1
ATOM 699 C C . GLU A 1 87 ? 16.991 8.291 -21.827 1.00 77.06 87 GLU A C 1
ATOM 701 O O . GLU A 1 87 ? 16.658 8.895 -20.804 1.00 77.06 87 GLU A O 1
ATOM 706 N N . VAL A 1 88 ? 16.383 7.160 -22.210 1.00 73.25 88 VAL A N 1
ATOM 707 C CA . VAL A 1 88 ? 15.269 6.548 -21.470 1.00 73.25 88 VAL A CA 1
ATOM 708 C C . VAL A 1 88 ? 15.678 6.222 -20.034 1.00 73.25 88 VAL A C 1
ATOM 710 O O . VAL A 1 88 ? 14.896 6.467 -19.117 1.00 73.25 88 VAL A O 1
ATOM 713 N N . ARG A 1 89 ? 16.899 5.720 -19.800 1.00 70.12 89 ARG A N 1
ATOM 714 C CA . ARG A 1 89 ? 17.433 5.415 -18.464 1.00 70.12 89 ARG A CA 1
ATOM 715 C C . ARG A 1 89 ? 17.581 6.663 -17.604 1.00 70.12 89 ARG A C 1
ATOM 717 O O . ARG A 1 89 ? 17.209 6.626 -16.436 1.00 70.12 89 ARG A O 1
ATOM 724 N N . ASN A 1 90 ? 18.123 7.753 -18.134 1.00 77.19 90 ASN A N 1
ATOM 725 C CA . ASN A 1 90 ? 18.313 8.981 -17.360 1.00 77.19 90 ASN A CA 1
ATOM 726 C C . ASN A 1 90 ? 16.968 9.547 -16.891 1.00 77.19 90 ASN A C 1
ATOM 728 O O . ASN A 1 90 ? 16.794 9.827 -15.702 1.00 77.19 90 ASN A O 1
ATOM 732 N N . TRP A 1 91 ? 15.986 9.589 -17.794 1.00 75.94 91 TRP A N 1
ATOM 733 C CA . TRP A 1 91 ? 14.607 9.943 -17.463 1.00 75.94 91 TRP A CA 1
ATOM 734 C C . TRP A 1 91 ? 13.999 8.988 -16.434 1.00 75.94 91 TRP A C 1
ATOM 736 O O . TRP A 1 91 ? 13.531 9.414 -15.379 1.00 75.94 91 TRP A O 1
ATOM 746 N N . THR A 1 92 ? 14.074 7.680 -16.685 1.00 73.38 92 THR A N 1
ATOM 747 C CA . THR A 1 92 ? 13.497 6.674 -15.782 1.00 73.38 92 THR A CA 1
ATOM 748 C C . THR A 1 92 ? 14.199 6.594 -14.435 1.00 73.38 92 THR A C 1
ATOM 750 O O . THR A 1 92 ? 13.546 6.189 -13.483 1.00 73.38 92 THR A O 1
ATOM 753 N N . THR A 1 93 ? 15.462 7.010 -14.298 1.00 76.81 93 THR A N 1
ATOM 754 C CA . THR A 1 93 ? 16.179 7.023 -13.009 1.00 76.81 93 THR A CA 1
ATOM 755 C C . THR A 1 93 ? 15.670 8.152 -12.114 1.00 76.81 93 THR A C 1
ATOM 757 O O . THR A 1 93 ? 15.342 7.911 -10.951 1.00 76.81 93 THR A O 1
ATOM 760 N N . GLY A 1 94 ? 15.525 9.368 -12.657 1.00 75.94 94 GLY A N 1
ATOM 761 C CA . GLY A 1 94 ? 14.932 10.493 -11.927 1.00 75.94 94 GLY A CA 1
ATOM 762 C C . GLY A 1 94 ? 13.476 10.214 -11.547 1.00 75.94 94 GLY A C 1
ATOM 763 O O . GLY A 1 94 ? 13.088 10.348 -10.383 1.00 75.94 94 GLY A O 1
ATOM 764 N N . THR A 1 95 ? 12.685 9.718 -12.502 1.00 81.12 95 THR A N 1
ATOM 765 C CA . THR A 1 95 ? 11.297 9.315 -12.252 1.00 81.12 95 THR A CA 1
ATOM 766 C C . THR A 1 95 ? 11.209 8.145 -11.270 1.00 81.12 95 THR A C 1
ATOM 768 O O . THR A 1 95 ? 10.356 8.169 -10.389 1.00 81.12 95 THR A O 1
ATOM 771 N N . ALA A 1 96 ? 12.104 7.153 -11.339 1.00 83.12 96 ALA A N 1
ATOM 772 C CA . ALA A 1 96 ? 12.136 6.040 -10.389 1.00 83.12 96 ALA A CA 1
ATOM 773 C C . ALA A 1 96 ? 12.436 6.513 -8.967 1.00 83.12 96 ALA A C 1
ATOM 775 O O . ALA A 1 96 ? 11.839 5.985 -8.034 1.00 83.12 96 ALA A O 1
ATOM 776 N N . GLY A 1 97 ? 13.298 7.517 -8.785 1.00 84.31 97 GLY A N 1
ATOM 777 C CA . GLY A 1 97 ? 13.529 8.133 -7.477 1.00 84.31 97 GLY A CA 1
ATOM 778 C C . GLY A 1 97 ? 12.244 8.724 -6.886 1.00 84.31 97 GLY A C 1
ATOM 779 O O . GLY A 1 97 ? 11.863 8.383 -5.765 1.00 84.31 97 GLY A O 1
ATOM 780 N N . VAL A 1 98 ? 11.524 9.535 -7.670 1.00 87.69 98 VAL A N 1
ATOM 781 C CA . VAL A 1 98 ? 10.240 10.137 -7.256 1.00 87.69 98 VAL A CA 1
ATOM 782 C C . VAL A 1 98 ? 9.183 9.065 -6.987 1.00 87.69 98 VAL A C 1
ATOM 784 O O . VAL A 1 98 ? 8.538 9.078 -5.940 1.00 87.69 98 VAL A O 1
ATOM 787 N N . LEU A 1 99 ? 9.033 8.097 -7.892 1.00 87.75 99 LEU A N 1
ATOM 788 C CA . LEU A 1 99 ? 8.097 6.983 -7.737 1.00 87.75 99 LEU A CA 1
ATOM 789 C C . LEU A 1 99 ? 8.435 6.120 -6.518 1.00 87.75 99 LEU A C 1
ATOM 791 O O . LEU A 1 99 ? 7.526 5.662 -5.832 1.00 87.75 99 LEU A O 1
ATOM 795 N N . SER A 1 100 ? 9.719 5.933 -6.212 1.00 87.12 100 SER A N 1
ATOM 796 C CA . SER A 1 100 ? 10.165 5.208 -5.021 1.00 87.12 100 SER A CA 1
ATOM 797 C C . SER A 1 100 ? 9.812 5.975 -3.751 1.00 87.12 100 SER A C 1
ATOM 799 O O . SER A 1 100 ? 9.268 5.386 -2.820 1.00 87.12 100 SER A O 1
ATOM 801 N N . ALA A 1 101 ? 10.049 7.290 -3.711 1.00 89.31 101 ALA A N 1
ATOM 802 C CA . ALA A 1 101 ? 9.653 8.129 -2.580 1.00 89.31 101 ALA A CA 1
ATOM 803 C C . ALA A 1 101 ? 8.132 8.094 -2.356 1.00 89.31 101 ALA A C 1
ATOM 805 O O . ALA A 1 101 ? 7.677 7.875 -1.231 1.00 89.31 101 ALA A O 1
ATOM 806 N N . LEU A 1 102 ? 7.346 8.216 -3.432 1.00 89.50 102 LEU A N 1
ATOM 807 C CA . LEU A 1 102 ? 5.890 8.062 -3.387 1.00 89.50 102 LEU A CA 1
ATOM 808 C C . LEU A 1 102 ? 5.488 6.670 -2.899 1.00 89.50 102 LEU A C 1
ATOM 810 O O . LEU A 1 102 ? 4.608 6.555 -2.054 1.00 89.50 102 LEU A O 1
ATOM 814 N N . TYR A 1 103 ? 6.166 5.620 -3.359 1.00 89.38 103 TYR A N 1
ATOM 815 C CA . TYR A 1 103 ? 5.907 4.252 -2.925 1.00 89.38 103 TYR A CA 1
ATOM 816 C C . TYR A 1 103 ? 6.143 4.074 -1.419 1.00 89.38 103 TYR A C 1
ATOM 818 O O . TYR A 1 103 ? 5.287 3.520 -0.724 1.00 89.38 103 TYR A O 1
ATOM 826 N N . PHE A 1 104 ? 7.256 4.588 -0.884 1.00 88.50 104 PHE A N 1
ATOM 827 C CA . PHE A 1 104 ? 7.524 4.570 0.558 1.00 88.50 104 PHE A CA 1
ATOM 828 C C . PHE A 1 104 ? 6.499 5.385 1.346 1.00 88.50 104 PHE A C 1
ATOM 830 O O . PHE A 1 104 ? 6.046 4.938 2.403 1.00 88.50 104 PHE A O 1
ATOM 837 N N . PHE A 1 105 ? 6.088 6.540 0.821 1.00 91.38 105 PHE A N 1
ATOM 838 C CA . PHE A 1 105 ? 5.033 7.347 1.420 1.00 91.38 105 PHE A CA 1
ATOM 839 C C . PHE A 1 105 ? 3.702 6.585 1.464 1.00 91.38 105 PHE A C 1
ATOM 841 O O . PHE A 1 105 ? 3.084 6.487 2.523 1.00 91.38 105 PHE A O 1
ATOM 848 N N . THR A 1 106 ? 3.291 5.944 0.365 1.00 89.19 106 THR A N 1
ATOM 849 C CA . THR A 1 106 ? 2.098 5.086 0.334 1.00 89.19 106 THR A CA 1
ATOM 850 C C . THR A 1 106 ? 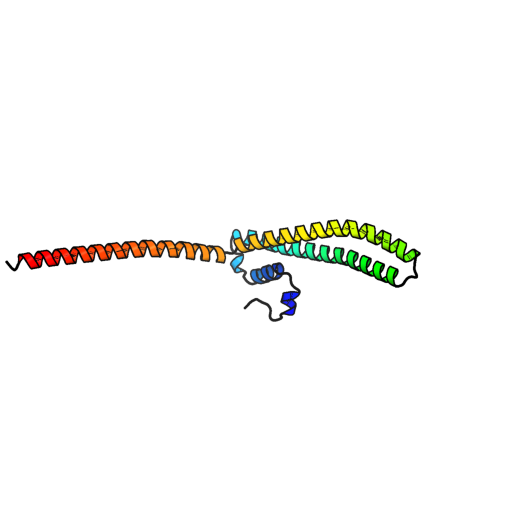2.208 3.945 1.344 1.00 89.19 106 THR A C 1
ATOM 852 O O . THR A 1 106 ? 1.236 3.646 2.035 1.00 89.19 106 THR A O 1
ATOM 855 N N . LEU A 1 107 ? 3.386 3.331 1.493 1.00 88.31 107 LEU A N 1
ATOM 856 C CA . LEU A 1 107 ? 3.612 2.251 2.456 1.00 88.31 107 LEU A CA 1
ATOM 857 C C . LEU A 1 107 ? 3.461 2.733 3.909 1.00 88.31 107 LEU A C 1
ATOM 859 O O . LEU A 1 107 ? 2.821 2.067 4.728 1.00 88.31 107 LEU A O 1
ATOM 863 N N . ARG A 1 108 ? 4.019 3.909 4.222 1.00 90.50 108 ARG A N 1
ATOM 864 C CA . ARG A 1 108 ? 3.887 4.579 5.524 1.00 90.50 108 ARG A CA 1
ATOM 865 C C . ARG A 1 108 ? 2.421 4.886 5.831 1.00 90.50 108 ARG A C 1
ATOM 867 O O . ARG A 1 108 ? 1.967 4.577 6.932 1.00 90.50 108 ARG A O 1
ATOM 874 N N . THR A 1 109 ? 1.696 5.448 4.866 1.00 89.38 109 THR A N 1
ATOM 875 C CA . THR A 1 109 ? 0.280 5.822 4.997 1.00 89.38 109 THR A CA 1
ATOM 876 C C . THR A 1 109 ? -0.615 4.597 5.156 1.00 89.38 109 THR A C 1
ATOM 878 O O . THR A 1 109 ? -1.462 4.574 6.043 1.00 89.38 109 THR A O 1
ATOM 881 N N . LEU A 1 110 ? -0.380 3.534 4.381 1.00 88.38 110 LEU A N 1
ATOM 882 C CA . LEU A 1 110 ? -1.080 2.254 4.536 1.00 88.38 110 LEU A CA 1
ATOM 883 C C . LEU A 1 110 ? -0.900 1.675 5.938 1.00 88.38 110 LEU A C 1
ATOM 885 O O . LEU A 1 110 ? -1.866 1.201 6.529 1.00 88.38 110 LEU A O 1
ATOM 889 N N . ARG A 1 111 ? 0.318 1.738 6.490 1.00 85.75 111 ARG A N 1
ATOM 890 C CA . ARG A 1 111 ? 0.585 1.277 7.857 1.00 85.75 111 ARG A CA 1
ATOM 891 C C . ARG A 1 111 ? -0.149 2.118 8.901 1.00 85.75 111 ARG A C 1
ATOM 893 O O . ARG A 1 111 ? -0.613 1.563 9.888 1.00 85.75 111 ARG A O 1
ATOM 900 N N . GLN A 1 112 ? -0.257 3.429 8.688 1.00 89.00 112 GLN A N 1
ATOM 901 C CA . GLN A 1 112 ? -1.004 4.310 9.584 1.00 89.00 112 GLN A CA 1
ATOM 902 C C . GLN A 1 112 ? -2.502 3.980 9.561 1.00 89.00 112 GLN A C 1
ATOM 904 O O . GLN A 1 112 ? -3.081 3.731 10.611 1.00 89.00 112 GLN A O 1
ATOM 909 N N . LEU A 1 113 ? -3.096 3.872 8.368 1.00 86.56 113 LEU A N 1
ATOM 910 C CA . LEU A 1 113 ? -4.504 3.500 8.206 1.00 86.56 113 LEU A CA 1
ATOM 911 C C . LEU A 1 113 ? -4.809 2.113 8.785 1.00 86.56 113 LEU A C 1
ATOM 913 O O . LEU A 1 113 ? -5.866 1.912 9.376 1.00 86.56 113 LEU A O 1
ATOM 917 N N . GLU A 1 114 ? -3.884 1.161 8.635 1.00 85.88 114 GLU A N 1
ATOM 918 C CA . GLU A 1 114 ? -3.992 -0.170 9.238 1.00 85.88 114 GLU A CA 1
ATOM 919 C C . GLU A 1 114 ? -4.057 -0.086 10.770 1.00 85.88 114 GLU A C 1
ATOM 921 O O . GLU A 1 114 ? -4.919 -0.713 11.381 1.00 85.88 114 GLU A O 1
ATOM 926 N N . ILE A 1 115 ? -3.173 0.701 11.392 1.00 85.88 115 ILE A N 1
ATOM 927 C CA . ILE A 1 115 ? -3.166 0.907 12.847 1.00 85.88 115 ILE A CA 1
ATOM 928 C C . ILE A 1 115 ? -4.469 1.572 13.297 1.00 85.88 115 ILE A C 1
ATOM 930 O O . ILE A 1 115 ? -5.096 1.091 14.238 1.00 85.88 115 ILE A O 1
ATOM 934 N N . ASP A 1 116 ? -4.907 2.624 12.606 1.00 84.81 116 ASP A N 1
ATOM 935 C CA . ASP A 1 116 ? -6.136 3.344 12.944 1.00 84.81 116 ASP A CA 1
ATOM 936 C C . ASP A 1 116 ? -7.365 2.423 12.852 1.00 84.81 116 ASP A C 1
ATOM 938 O O . ASP A 1 116 ? -8.196 2.403 13.759 1.00 84.81 116 ASP A O 1
ATOM 942 N N . ALA A 1 117 ? -7.458 1.600 11.802 1.00 83.62 117 ALA A N 1
ATOM 943 C CA . ALA A 1 117 ? -8.532 0.619 11.648 1.00 83.62 117 ALA A CA 1
ATOM 944 C C . ALA A 1 117 ? -8.522 -0.432 12.770 1.00 83.62 117 ALA A C 1
ATOM 946 O O . ALA A 1 117 ? -9.580 -0.799 13.277 1.00 83.62 117 ALA A O 1
ATOM 947 N N . LEU A 1 118 ? -7.341 -0.896 13.192 1.00 82.31 118 LEU A N 1
ATOM 948 C CA . LEU A 1 118 ? -7.208 -1.850 14.297 1.00 82.31 118 LEU A CA 1
ATOM 949 C C . LEU A 1 118 ? -7.595 -1.242 15.652 1.00 82.31 118 LEU A C 1
ATOM 951 O O . LEU A 1 118 ? -8.217 -1.926 16.464 1.00 82.31 118 LEU A O 1
ATOM 955 N N . LEU A 1 119 ? -7.267 0.031 15.892 1.00 82.00 119 LEU A N 1
ATOM 956 C CA . LEU A 1 119 ? -7.637 0.750 17.117 1.00 82.00 119 LEU A CA 1
ATOM 957 C C . LEU A 1 119 ? -9.149 0.982 17.234 1.00 82.00 119 LEU A C 1
ATOM 959 O O . LEU A 1 119 ? -9.673 1.069 18.343 1.00 82.00 119 LEU A O 1
ATOM 963 N N . LEU A 1 120 ? -9.848 1.058 16.101 1.00 79.31 120 LEU A N 1
ATOM 964 C CA . LEU A 1 120 ? -11.301 1.215 16.046 1.00 79.31 120 LEU A CA 1
ATOM 965 C C . LEU A 1 120 ? -12.066 -0.098 16.286 1.00 79.31 120 LEU A C 1
ATOM 967 O O . LEU A 1 120 ? -13.284 -0.059 16.456 1.00 79.31 120 LEU A O 1
ATOM 971 N N . LEU A 1 121 ? -11.396 -1.258 16.321 1.00 76.81 121 LEU A N 1
ATOM 972 C CA . LEU A 1 121 ? -12.082 -2.536 16.514 1.00 76.81 121 LEU A CA 1
ATOM 973 C C . LEU A 1 121 ? -12.563 -2.717 17.968 1.00 76.81 121 LEU A C 1
ATOM 975 O O . LEU A 1 121 ? -11.751 -2.659 18.899 1.00 76.81 121 LEU A O 1
ATOM 979 N N . PRO A 1 122 ? -13.855 -3.046 18.186 1.00 62.88 122 PRO A N 1
ATOM 980 C CA . PRO A 1 122 ? -14.441 -3.151 19.525 1.00 62.88 122 PRO A CA 1
ATOM 981 C C . PRO A 1 122 ? -13.743 -4.175 20.432 1.00 62.88 122 PRO A C 1
ATOM 983 O O . PRO A 1 122 ? -13.672 -3.985 21.645 1.00 62.88 122 PRO A O 1
ATOM 986 N N . SER A 1 123 ? -13.174 -5.239 19.852 1.00 62.03 123 SER A N 1
ATOM 987 C CA . SER A 1 123 ? -12.485 -6.303 20.593 1.00 62.03 123 SER A CA 1
ATOM 988 C C . SER A 1 123 ? -11.214 -5.839 21.305 1.00 62.03 123 SER A C 1
ATOM 990 O O . SER A 1 123 ? -10.769 -6.502 22.237 1.00 62.03 123 SER A O 1
ATOM 992 N N . HIS A 1 124 ? -10.617 -4.719 20.886 1.00 51.19 124 HIS A N 1
ATOM 993 C CA . HIS A 1 124 ? -9.484 -4.143 21.603 1.00 51.19 124 HIS A CA 1
ATOM 994 C C . HIS A 1 124 ? -9.970 -3.488 22.900 1.00 51.19 124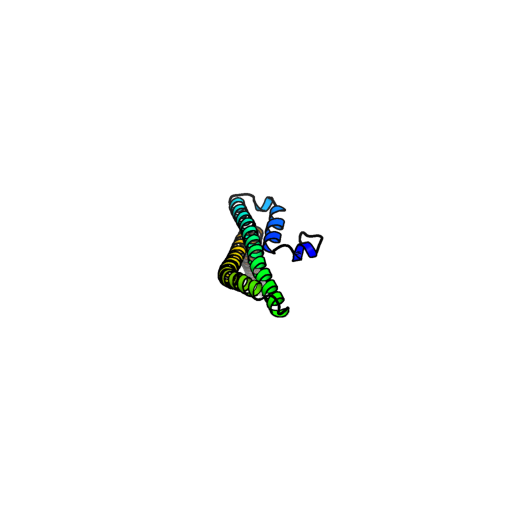 HIS A C 1
ATOM 996 O O . HIS A 1 124 ? -9.395 -3.711 23.962 1.00 51.19 124 HIS A O 1
ATOM 1002 N N . ARG A 1 125 ? -11.086 -2.752 22.845 1.00 52.66 125 ARG A N 1
ATOM 1003 C CA . ARG A 1 125 ? -11.632 -2.041 24.004 1.00 52.66 125 ARG A CA 1
ATOM 1004 C C . ARG A 1 125 ? -12.158 -2.990 25.072 1.00 52.66 125 ARG A C 1
ATOM 1006 O O . ARG A 1 125 ? -11.788 -2.824 26.221 1.00 52.66 125 ARG A O 1
ATOM 1013 N N . SER A 1 126 ? -12.906 -4.031 24.701 1.00 56.12 126 SER A N 1
ATOM 1014 C CA . SER A 1 126 ? -13.411 -5.017 25.669 1.00 56.12 126 SER A CA 1
ATOM 1015 C C . SER A 1 126 ? -12.293 -5.819 26.338 1.00 56.12 126 SER A C 1
ATOM 1017 O O . SER A 1 126 ? -12.450 -6.236 27.477 1.00 56.12 126 SER A O 1
ATOM 1019 N N . HIS A 1 127 ? -11.160 -6.039 25.659 1.00 51.94 127 HIS A N 1
ATOM 1020 C CA . HIS A 1 127 ? -10.001 -6.701 26.260 1.00 51.94 127 HIS A CA 1
ATOM 1021 C C . HIS A 1 127 ? -9.262 -5.770 27.232 1.00 51.94 127 HIS A C 1
ATOM 1023 O O . HIS A 1 127 ? -8.935 -6.189 28.336 1.00 51.94 127 HIS A O 1
ATOM 1029 N N . TRP A 1 128 ? -9.077 -4.491 26.883 1.00 51.22 128 TRP A N 1
ATOM 1030 C CA . TRP A 1 128 ? -8.511 -3.489 27.797 1.00 51.22 128 TRP A CA 1
ATOM 1031 C C . TRP A 1 128 ? -9.441 -3.159 28.974 1.00 51.22 128 TRP A C 1
ATOM 1033 O O . TRP A 1 128 ? -8.965 -3.010 30.093 1.00 51.22 128 TRP A O 1
ATOM 1043 N N . GLU A 1 129 ? -10.754 -3.105 28.755 1.00 57.47 129 GLU A N 1
ATOM 1044 C CA . GLU A 1 129 ? -11.770 -2.921 29.798 1.00 57.47 129 GLU A CA 1
ATOM 1045 C C . GLU A 1 129 ? -11.915 -4.171 30.676 1.00 57.47 129 GLU A C 1
ATOM 1047 O O . GLU A 1 129 ? -12.086 -4.036 31.884 1.00 57.47 129 GLU A O 1
ATOM 1052 N N . ALA A 1 130 ? -11.774 -5.383 30.124 1.00 58.09 130 ALA A N 1
ATOM 1053 C CA . ALA A 1 130 ? -11.686 -6.609 30.921 1.00 58.09 130 ALA A CA 1
ATOM 1054 C C . ALA A 1 130 ? -10.419 -6.620 31.791 1.00 58.09 130 ALA A C 1
ATOM 1056 O O . ALA A 1 130 ? -10.509 -6.886 32.987 1.00 58.09 130 ALA A O 1
ATOM 1057 N N . LEU A 1 131 ? -9.268 -6.232 31.231 1.00 55.41 131 LEU A N 1
ATOM 1058 C CA . LEU A 1 131 ? -8.007 -6.114 31.972 1.00 55.41 131 LEU A CA 1
ATOM 1059 C C . LEU A 1 131 ? -8.059 -5.012 33.049 1.00 55.41 131 LEU A C 1
ATOM 1061 O O . LEU A 1 131 ? -7.507 -5.183 34.135 1.00 55.41 131 LEU A O 1
ATOM 1065 N N . GLN A 1 132 ? -8.748 -3.894 32.796 1.00 57.47 132 GLN A N 1
ATOM 1066 C CA . GLN A 1 132 ? -8.956 -2.835 33.793 1.00 57.47 132 GLN A CA 1
ATOM 1067 C C . GLN A 1 132 ? -10.016 -3.212 34.846 1.00 57.47 132 GLN A C 1
ATOM 1069 O O . GLN A 1 132 ? -9.865 -2.873 36.021 1.00 57.47 132 GLN A O 1
ATOM 1074 N N . GLY A 1 133 ? -11.058 -3.955 34.466 1.00 55.38 133 GLY A N 1
ATOM 1075 C CA . GLY A 1 133 ? -12.119 -4.427 35.359 1.00 55.38 133 GLY A CA 1
ATOM 1076 C C . GLY A 1 133 ? -11.690 -5.565 36.295 1.00 55.38 133 GLY A C 1
ATOM 1077 O O . GLY A 1 133 ? -12.105 -5.591 37.457 1.00 55.38 133 GLY A O 1
ATOM 1078 N N . GLU A 1 134 ? -10.815 -6.471 35.848 1.00 52.78 134 GLU A N 1
ATOM 1079 C CA . GLU A 1 134 ? -10.238 -7.535 36.691 1.00 52.78 134 GLU A CA 1
ATOM 1080 C C . GLU A 1 134 ? -9.321 -6.979 37.796 1.00 52.78 134 GLU A C 1
ATOM 1082 O O . GLU A 1 134 ? -9.320 -7.487 38.924 1.00 52.78 134 GLU A O 1
ATOM 1087 N N . GLY A 1 135 ? -8.607 -5.878 37.534 1.00 53.25 135 GLY A N 1
ATOM 1088 C CA . GLY A 1 135 ? -7.809 -5.181 38.552 1.00 53.25 135 GLY A CA 1
ATOM 1089 C C . GLY A 1 135 ? -8.645 -4.545 39.676 1.00 53.25 135 GLY A C 1
ATOM 1090 O O . GLY A 1 135 ? -8.217 -4.509 40.833 1.00 53.25 135 GLY A O 1
ATOM 1091 N N . SER A 1 136 ? -9.863 -4.088 39.365 1.00 53.69 136 SER A N 1
ATOM 1092 C CA . SER A 1 136 ? -10.759 -3.441 40.336 1.00 53.69 136 SER A CA 1
ATOM 1093 C C . SER A 1 136 ? -11.539 -4.446 41.194 1.00 53.69 136 SER A C 1
ATOM 1095 O O . SER A 1 136 ? -11.724 -4.212 42.387 1.00 53.69 136 SER A O 1
ATOM 1097 N N . ARG A 1 137 ? -11.961 -5.592 40.636 1.00 57.19 137 ARG A N 1
ATOM 1098 C CA . ARG A 1 137 ? -12.656 -6.637 41.422 1.00 57.19 137 ARG A CA 1
ATOM 1099 C C . ARG A 1 137 ? -11.726 -7.308 42.429 1.00 57.19 137 ARG A C 1
ATOM 1101 O O . ARG A 1 137 ? -12.081 -7.472 43.590 1.00 57.19 137 ARG A O 1
ATOM 1108 N N . THR A 1 138 ? -10.492 -7.605 42.025 1.00 61.50 138 THR A N 1
ATOM 1109 C CA . THR A 1 138 ? -9.516 -8.272 42.902 1.00 61.50 138 THR A CA 1
ATOM 1110 C C . THR A 1 138 ? -9.085 -7.425 44.100 1.00 61.50 138 THR A C 1
ATOM 1112 O O . THR A 1 138 ? -8.775 -7.979 45.152 1.00 61.50 138 THR A O 1
ATOM 1115 N N . THR A 1 139 ? -9.071 -6.098 43.994 1.00 64.50 139 THR A N 1
ATOM 1116 C CA . THR A 1 139 ? -8.702 -5.212 45.110 1.00 64.50 139 THR A CA 1
ATOM 1117 C C . THR A 1 139 ? -9.850 -5.006 46.094 1.00 64.50 139 THR A C 1
ATOM 1119 O O . THR A 1 139 ? -9.624 -5.049 47.306 1.00 64.50 139 THR A O 1
ATOM 1122 N N . GLU A 1 140 ? -11.080 -4.846 45.604 1.00 71.12 140 GLU A N 1
ATOM 1123 C CA . GLU A 1 140 ? -12.254 -4.678 46.461 1.00 71.12 140 GLU A CA 1
ATOM 1124 C C . GLU A 1 140 ? -12.651 -5.983 47.170 1.00 71.12 140 GLU A C 1
ATOM 1126 O O . GLU A 1 140 ? -12.944 -5.968 48.369 1.00 71.12 140 GLU A O 1
ATOM 1131 N N . ASP A 1 141 ? -12.559 -7.125 46.483 1.00 74.62 141 ASP A N 1
ATOM 1132 C CA . ASP A 1 141 ? -12.833 -8.435 47.081 1.00 74.62 141 ASP A CA 1
ATOM 1133 C C . ASP A 1 141 ? -11.778 -8.805 48.133 1.00 74.62 141 ASP A C 1
ATOM 1135 O O . ASP A 1 141 ? -12.133 -9.196 49.246 1.00 74.62 141 ASP A O 1
ATOM 1139 N N . 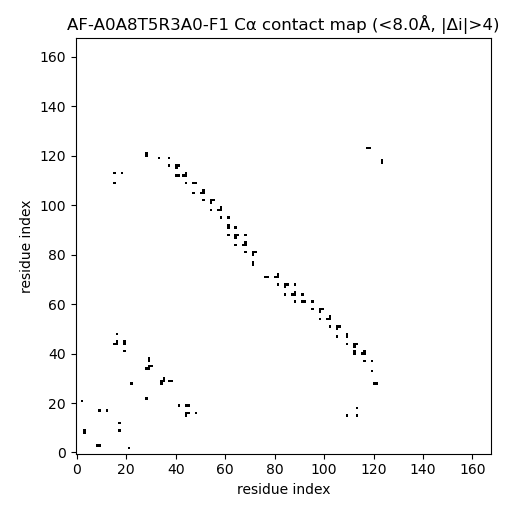ARG A 1 142 ? -10.485 -8.551 47.866 1.00 74.88 142 ARG A N 1
ATOM 1140 C CA . ARG A 1 142 ? -9.414 -8.731 48.871 1.00 74.88 142 ARG A CA 1
ATOM 1141 C C . ARG A 1 142 ? -9.586 -7.814 50.080 1.00 74.88 142 ARG A C 1
ATOM 1143 O O . ARG A 1 142 ? -9.202 -8.184 51.190 1.00 74.88 142 ARG A O 1
ATOM 1150 N N . ARG A 1 143 ? -10.139 -6.611 49.896 1.00 79.88 143 ARG A N 1
ATOM 1151 C CA . ARG A 1 143 ? -10.433 -5.692 51.004 1.00 79.88 143 ARG A CA 1
ATOM 1152 C C . ARG A 1 143 ? -11.573 -6.227 51.873 1.00 79.88 143 ARG A C 1
ATOM 1154 O O . ARG A 1 143 ? -11.411 -6.293 53.090 1.00 79.88 143 ARG A O 1
ATOM 1161 N N . LYS A 1 144 ? -12.672 -6.677 51.261 1.00 83.62 144 LYS A N 1
ATOM 1162 C CA . LYS A 1 144 ? -13.814 -7.278 51.974 1.00 83.62 144 LYS A CA 1
ATOM 1163 C C . LYS A 1 144 ? -13.426 -8.572 52.694 1.00 83.62 144 LYS A C 1
ATOM 1165 O O . LYS A 1 144 ? -13.893 -8.821 53.804 1.00 83.62 144 LYS A O 1
ATOM 1170 N N . GLU A 1 145 ? -12.542 -9.374 52.107 1.00 83.06 145 GLU A N 1
ATOM 1171 C CA . GLU A 1 145 ? -12.022 -10.594 52.731 1.00 83.06 145 GLU A CA 1
ATOM 1172 C C . GLU A 1 145 ? -11.158 -10.285 53.965 1.00 83.06 145 GLU A C 1
ATOM 1174 O O . GLU A 1 145 ? -11.392 -10.848 55.036 1.00 83.06 145 GLU A O 1
ATOM 1179 N N . ARG A 1 146 ? -10.258 -9.294 53.882 1.00 85.00 146 ARG A N 1
ATOM 1180 C CA . ARG A 1 146 ? -9.470 -8.825 55.040 1.00 85.00 146 ARG A CA 1
ATOM 1181 C C . ARG A 1 146 ? -10.339 -8.259 56.164 1.00 85.00 146 ARG A C 1
ATOM 1183 O O . ARG A 1 146 ? -10.046 -8.490 57.337 1.00 85.00 146 ARG A O 1
ATOM 1190 N N . GLU A 1 147 ? -11.408 -7.538 55.833 1.00 88.12 147 GLU A N 1
ATOM 1191 C CA . GLU A 1 147 ? -12.358 -7.015 56.825 1.00 88.12 147 GLU A CA 1
ATOM 1192 C C . GLU A 1 147 ? -13.111 -8.151 57.542 1.00 88.12 147 GLU A C 1
ATOM 1194 O O . GLU A 1 147 ? -13.261 -8.117 58.768 1.00 88.12 147 GLU A O 1
ATOM 1199 N N . ARG A 1 148 ? -13.506 -9.207 56.816 1.00 87.75 148 ARG A N 1
ATOM 1200 C CA . ARG A 1 148 ? -14.130 -10.407 57.403 1.00 87.75 148 ARG A CA 1
ATOM 1201 C C . ARG A 1 148 ? -13.168 -11.174 58.308 1.00 87.75 148 ARG A C 1
ATOM 1203 O O . ARG A 1 148 ? -13.551 -11.549 59.418 1.00 87.75 148 ARG A O 1
ATOM 1210 N N . GLU A 1 149 ? -11.919 -11.363 57.887 1.00 86.69 149 GLU A N 1
ATOM 1211 C CA . GLU A 1 149 ? -10.896 -12.008 58.718 1.00 86.69 149 GLU A CA 1
ATOM 1212 C C . GLU A 1 149 ? -10.601 -11.211 59.995 1.00 86.69 149 GLU A C 1
ATOM 1214 O O . GLU A 1 149 ? -10.486 -11.788 61.082 1.00 86.69 149 GLU A O 1
ATOM 1219 N N . ALA A 1 150 ? -10.518 -9.881 59.898 1.00 85.69 150 ALA A N 1
ATOM 1220 C CA . ALA A 1 150 ? -10.310 -9.013 61.052 1.00 85.69 150 ALA A CA 1
ATOM 1221 C C . ALA A 1 150 ? -11.473 -9.115 62.055 1.00 85.69 150 ALA A C 1
ATOM 1223 O O . ALA A 1 150 ? -11.240 -9.274 63.258 1.00 85.69 150 ALA A O 1
ATOM 1224 N N . GLN A 1 151 ? -12.722 -9.110 61.573 1.00 86.88 151 GLN A N 1
ATOM 1225 C CA . GLN A 1 151 ? -13.906 -9.286 62.419 1.00 86.88 151 GLN A CA 1
ATOM 1226 C C . GLN A 1 151 ? -13.951 -10.671 63.080 1.00 86.88 151 GLN A C 1
ATOM 1228 O O . GLN A 1 151 ? -14.247 -10.773 64.275 1.00 86.88 151 GLN A O 1
ATOM 1233 N N . ALA A 1 152 ? -13.613 -11.734 62.345 1.00 86.19 152 ALA A N 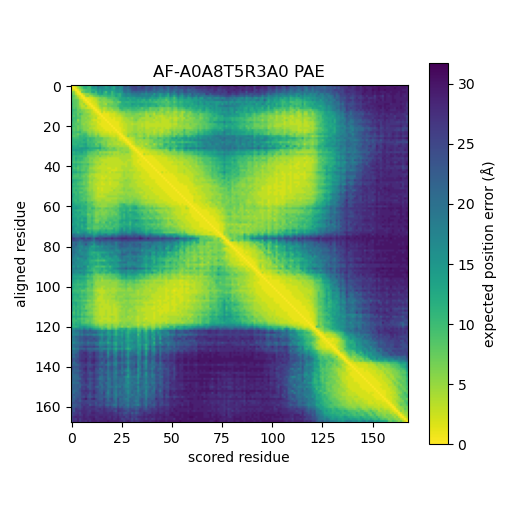1
ATOM 1234 C CA . ALA A 1 152 ? -13.558 -13.093 62.884 1.00 86.19 152 ALA A CA 1
ATOM 1235 C C . ALA A 1 152 ? -12.504 -13.222 63.999 1.00 86.19 152 ALA A C 1
ATOM 1237 O O . ALA A 1 152 ? -12.788 -13.765 65.071 1.00 86.19 152 ALA A O 1
ATOM 1238 N N . ARG A 1 153 ? -11.311 -12.641 63.803 1.00 85.38 153 ARG A N 1
ATOM 1239 C CA . ARG A 1 153 ? -10.249 -12.606 64.824 1.00 85.38 153 ARG A CA 1
ATOM 1240 C C . ARG A 1 153 ? -10.670 -11.826 66.069 1.00 85.38 153 ARG A C 1
ATOM 1242 O O . ARG A 1 153 ? -10.357 -12.248 67.184 1.00 85.38 153 ARG A O 1
ATOM 1249 N N . HIS A 1 154 ? -11.392 -10.718 65.903 1.00 82.38 154 HIS A N 1
ATOM 1250 C CA . HIS A 1 154 ? -11.870 -9.918 67.030 1.00 82.38 154 HIS A CA 1
ATOM 1251 C C . HIS A 1 154 ? -12.919 -10.673 67.864 1.00 82.38 154 HIS A C 1
ATOM 1253 O O . HIS A 1 154 ? -12.813 -10.719 69.092 1.00 82.38 154 HIS A O 1
ATOM 1259 N N . LYS A 1 155 ? -13.874 -11.351 67.208 1.00 81.12 155 LYS A N 1
ATOM 1260 C CA . LYS A 1 155 ? -14.874 -12.202 67.880 1.00 81.12 155 LYS A CA 1
ATOM 1261 C C . LYS A 1 155 ? -14.229 -13.374 68.628 1.00 81.12 155 LYS A C 1
ATOM 1263 O O . LYS A 1 155 ? -14.567 -13.618 69.784 1.00 81.12 155 LYS A O 1
ATOM 1268 N N . ALA A 1 156 ? -13.243 -14.044 68.026 1.00 78.38 156 ALA A N 1
ATOM 1269 C CA . ALA A 1 156 ? -12.525 -15.147 68.671 1.00 78.38 156 ALA A CA 1
ATOM 1270 C C . ALA A 1 156 ? -11.734 -14.704 69.921 1.00 78.38 156 ALA A C 1
ATOM 1272 O O . ALA A 1 156 ? -11.697 -15.418 70.925 1.00 78.38 156 ALA A O 1
ATOM 1273 N N . ARG A 1 157 ? -11.128 -13.506 69.896 1.00 78.44 157 ARG A N 1
ATOM 1274 C CA . ARG A 1 157 ? -10.428 -12.930 71.060 1.00 78.44 157 ARG A CA 1
ATOM 1275 C C . ARG A 1 157 ? -11.387 -12.553 72.192 1.00 78.44 157 ARG A C 1
ATOM 1277 O O . ARG A 1 157 ? -11.061 -12.792 73.353 1.00 78.44 157 ARG A O 1
ATOM 1284 N N . ALA A 1 158 ? -12.558 -12.004 71.866 1.00 73.56 158 ALA A N 1
ATOM 1285 C CA . ALA A 1 158 ? -13.587 -11.677 72.854 1.00 73.56 158 ALA A CA 1
ATOM 1286 C C . ALA A 1 158 ? -14.135 -12.940 73.547 1.00 73.56 158 ALA A C 1
ATOM 1288 O O . ALA A 1 158 ? -14.216 -12.976 74.773 1.00 73.56 158 ALA A O 1
ATOM 1289 N N . ALA A 1 159 ? -14.401 -14.007 72.785 1.00 72.19 159 ALA A N 1
ATOM 1290 C CA . ALA A 1 159 ? -14.862 -15.285 73.329 1.00 72.19 159 ALA A CA 1
ATOM 1291 C C . ALA A 1 159 ? -13.829 -15.945 74.265 1.00 72.19 159 ALA A C 1
ATOM 1293 O O . ALA A 1 159 ? -14.190 -16.439 75.332 1.00 72.19 159 ALA A O 1
ATOM 1294 N N . LYS A 1 160 ? -12.529 -15.893 73.925 1.00 69.62 160 LYS A N 1
ATOM 1295 C CA . LYS A 1 160 ? -11.459 -16.390 74.812 1.00 69.62 160 LYS A CA 1
ATOM 1296 C C . LYS A 1 160 ? -11.345 -15.604 76.123 1.00 69.62 160 LYS A C 1
ATOM 1298 O O . LYS A 1 160 ? -11.079 -16.215 77.151 1.00 69.62 160 LYS A O 1
ATOM 1303 N N . LYS A 1 161 ? -11.549 -14.280 76.109 1.00 65.75 161 LYS A N 1
ATOM 1304 C CA . LYS A 1 161 ? -11.547 -13.471 77.342 1.00 65.75 161 LYS A CA 1
ATOM 1305 C C . LYS A 1 161 ? -12.750 -13.787 78.237 1.00 65.75 161 LYS A C 1
ATOM 1307 O O . LYS A 1 161 ? -12.556 -13.958 79.433 1.00 65.75 161 LYS A O 1
ATOM 1312 N N . ALA A 1 162 ? -13.945 -13.939 77.663 1.00 60.75 162 ALA A N 1
ATOM 1313 C CA . ALA A 1 162 ? -15.157 -14.271 78.420 1.00 60.75 162 ALA A CA 1
ATOM 1314 C C . ALA A 1 162 ? -15.105 -15.675 79.059 1.00 60.75 162 ALA A C 1
ATOM 1316 O O . ALA A 1 162 ? -15.563 -15.862 80.184 1.00 60.75 162 ALA A O 1
ATOM 1317 N N . GLY A 1 163 ? -14.497 -16.655 78.378 1.00 57.78 163 GLY A N 1
ATOM 1318 C CA . GLY A 1 163 ? -14.283 -17.995 78.937 1.00 57.78 163 GLY A CA 1
ATOM 1319 C C . GLY A 1 163 ? -13.209 -18.063 80.032 1.00 57.78 163 GLY A C 1
ATOM 1320 O O . GLY A 1 163 ? -13.252 -18.961 80.867 1.00 57.78 163 GLY A O 1
ATOM 1321 N N . ALA A 1 164 ? -12.260 -17.120 80.058 1.00 57.03 164 ALA A N 1
ATOM 1322 C CA . ALA A 1 164 ? -11.221 -17.054 81.088 1.00 57.03 164 ALA A CA 1
ATOM 1323 C C . ALA A 1 164 ? -11.739 -16.462 82.411 1.00 57.03 164 ALA A C 1
ATOM 1325 O O . ALA A 1 164 ? -11.297 -16.875 83.475 1.00 57.03 164 ALA A O 1
ATOM 1326 N N . THR A 1 165 ? -12.713 -15.550 82.354 1.00 57.88 165 THR A N 1
ATOM 1327 C CA . THR A 1 165 ? -13.339 -14.934 83.538 1.00 57.88 165 THR A CA 1
ATOM 1328 C C . THR A 1 165 ? -14.342 -15.831 84.268 1.00 57.88 165 THR A C 1
ATOM 1330 O O . THR A 1 165 ? -14.752 -15.491 85.366 1.00 57.88 165 THR A O 1
ATOM 1333 N N . PHE A 1 166 ? -14.747 -16.967 83.688 1.00 52.03 166 PHE A N 1
ATOM 1334 C CA . PHE A 1 166 ? -15.718 -17.895 84.295 1.00 52.03 166 PHE A CA 1
ATOM 1335 C C . PHE A 1 166 ? -15.055 -19.106 84.987 1.00 52.03 166 PHE A C 1
ATOM 1337 O O . PHE A 1 166 ? -15.740 -20.022 85.430 1.00 52.03 166 PHE A O 1
ATOM 1344 N N . ARG A 1 167 ? -13.715 -19.153 85.038 1.00 51.12 167 ARG A N 1
ATOM 1345 C CA . ARG A 1 167 ? -12.928 -20.252 85.637 1.00 51.12 167 ARG A CA 1
ATOM 1346 C C . ARG A 1 167 ? -12.136 -19.855 86.892 1.00 51.12 167 ARG A C 1
ATOM 1348 O O . ARG A 1 167 ? -11.337 -20.667 87.351 1.00 51.12 167 ARG A O 1
ATOM 1355 N N . SER A 1 168 ? -12.335 -18.647 87.420 1.00 48.16 168 SER A N 1
ATOM 1356 C CA . SER A 1 168 ? -11.754 -18.185 88.691 1.00 48.16 168 SER A CA 1
ATOM 1357 C C . SER A 1 168 ? -12.797 -18.159 89.793 1.00 48.16 168 SER A C 1
ATOM 1359 O O . SER A 1 168 ? -13.850 -17.537 89.525 1.00 48.16 168 SER A O 1
#

pLDDT: mean 76.07, std 11.98, range [39.88, 91.38]

Secondary structure (DSSP, 8-state):
--S-S-HHHHHHS-HHHHHHHHHHT-GGGG-SHHHHHHHHHHHHHHHHHHHHHHHHHHHHHHHHHHHHHHHHHHHT--HHHHHHHHHHHHHHHHHHHHHHHHHHHHHHHHHHHHHHHHHT-HHHHHHHHHHHHHHHHHHHHHHHHHHHHHHHHHHHHHHHHHHHTT--

Nearest PDB structures (foldseek):
  8i21-assembly1_A  TM=5.124E-01  e=1.547E+00  Saccharomyces cerevisiae S288C
  3na7-assembly1_A  TM=4.380E-01  e=1.218E+00  Helicobacter pylori NCTC 11638
  7pg5-assembly1_B  TM=2.850E-01  e=1.852E+00  Homo sapiens
  6ixe-assembly1_A  TM=3.585E-01  e=6.521E+00  Homo sapiens

Solvent-accessible surface area (backbone atoms only — not comparable to full-atom values): 9400 Å² total; per-residue (Å²): 132,79,100,63,98,47,72,67,64,58,73,74,45,55,72,68,55,55,50,48,63,56,47,71,75,38,70,76,72,46,64,61,80,66,10,54,55,43,49,52,40,48,52,52,45,56,53,48,51,51,52,48,51,53,47,52,55,57,46,46,53,40,51,50,50,51,51,53,42,53,52,48,66,70,67,69,80,49,73,72,56,51,53,55,43,49,54,53,41,57,55,34,49,59,50,38,52,54,50,48,53,51,46,52,49,48,52,54,51,47,53,50,46,51,51,53,45,56,72,66,38,66,72,55,54,56,51,53,49,48,58,54,49,54,59,53,52,57,53,54,51,54,49,54,49,51,53,51,52,53,52,52,53,51,53,53,53,52,53,55,54,59,60,58,67,74,73,114